Protein AF-R7SLE6-F1 (afdb_monomer)

Secondary structure (DSSP, 8-state):
-TTS-HHHHHHHHHHS-HHHHHHHTTT-HHHHHHHTSHHHHHHHHHHHTT--TT-SS-S-HHHHHHHHHHHHHHHHHH--

Foldseek 3Di:
DVPDPLVVVLVVLVPDDLVVLVVLCVVDPVSVVSCVPPVNVVCNVCVVVVHDPPPPDDPDPVVVVVVVVVVVVVVVVVVD

InterPro domains:
  IPR001810 F-box domain [PF12937] (2-39)
  IPR001810 F-box domain [PS50181] (1-45)
  IPR001810 F-box domain [SM00256] (4-43)
  IPR036047 F-box-like domain superfamily [SSF81383] (2-55)

Solvent-accessible surface area (backbone atoms only — not comparable to full-atom values): 4800 Å² total; per-residue (Å²): 114,90,86,52,59,67,72,58,47,50,52,52,52,69,71,45,55,74,66,60,45,57,52,40,50,75,72,42,74,67,45,34,55,53,50,69,32,68,72,45,39,51,50,51,52,31,52,76,70,76,43,67,84,81,45,100,67,63,69,56,73,66,52,48,53,51,52,50,49,56,53,52,54,56,56,54,63,72,75,105

Sequence (80 aa):
MLSLPIELQIRVLLNLDDNDTLACRQVCKDFLKMIEDASVQYKVELACAGMVDGGRYGPPPTDRSRLLKVYQDSESQQRC

Organism: Dichomitus squalens (strain LYAD-421) (NCBI:txid732165)

Structure (mmCIF, N/CA/C/O backbone):
data_AF-R7SLE6-F1
#
_entry.id   AF-R7SLE6-F1
#
loop_
_atom_site.group_PDB
_atom_site.id
_atom_site.type_symbol
_atom_site.label_atom_id
_atom_site.label_alt_id
_atom_site.label_comp_id
_atom_site.label_asym_id
_atom_site.label_entity_id
_atom_site.label_seq_id
_atom_site.pdbx_PDB_ins_code
_atom_site.Cartn_x
_atom_site.Cartn_y
_atom_site.Cartn_z
_atom_site.occupancy
_atom_site.B_iso_or_equiv
_atom_site.auth_seq_id
_atom_site.auth_comp_id
_atom_site.auth_asym_id
_atom_site.auth_atom_id
_atom_site.pdbx_PDB_model_num
ATOM 1 N N . MET A 1 1 ? -12.294 -9.817 7.914 1.00 68.31 1 MET A N 1
ATOM 2 C CA . MET A 1 1 ? -11.045 -9.167 7.456 1.00 68.31 1 MET A CA 1
ATOM 3 C C . MET A 1 1 ? -10.137 -8.794 8.623 1.00 68.31 1 MET A C 1
ATOM 5 O O . MET A 1 1 ? -8.992 -9.209 8.614 1.00 68.31 1 MET A O 1
ATOM 9 N N . LEU A 1 2 ? -10.650 -8.106 9.653 1.00 81.81 2 LEU A N 1
ATOM 10 C CA . LEU A 1 2 ? -9.860 -7.645 10.811 1.00 81.81 2 LEU A CA 1
ATOM 11 C C . LEU A 1 2 ? -9.273 -8.761 11.701 1.00 81.81 2 LEU A C 1
ATOM 13 O O . LEU A 1 2 ? -8.438 -8.492 12.551 1.00 81.81 2 LEU A O 1
ATOM 17 N N . SER A 1 3 ? -9.699 -10.012 11.513 1.00 90.88 3 SER A N 1
ATOM 18 C CA . SER A 1 3 ? -9.144 -11.188 12.196 1.00 90.88 3 SER A CA 1
ATOM 19 C C . SER A 1 3 ? -7.885 -11.756 11.528 1.00 90.88 3 SER A C 1
ATOM 21 O O . SER A 1 3 ? -7.317 -12.720 12.032 1.00 90.88 3 SER A O 1
ATOM 23 N N . LEU A 1 4 ? -7.484 -11.227 10.367 1.00 91.50 4 LEU A N 1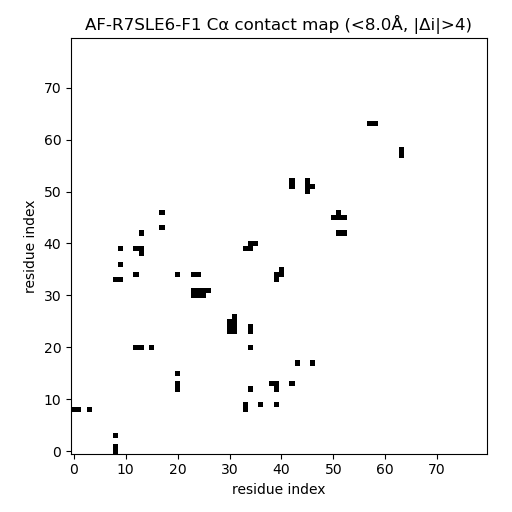
ATOM 24 C CA . LEU A 1 4 ? -6.265 -11.637 9.669 1.00 91.50 4 LEU A CA 1
ATOM 25 C C . LEU A 1 4 ? -5.042 -10.908 10.251 1.00 91.50 4 LEU A C 1
ATOM 27 O O . LEU A 1 4 ? -5.192 -9.807 10.773 1.00 91.50 4 LEU A O 1
ATOM 31 N N . PRO A 1 5 ? -3.823 -11.449 10.115 1.00 94.19 5 PRO A N 1
ATOM 32 C CA . PRO A 1 5 ? -2.598 -10.684 10.340 1.00 94.19 5 PRO A CA 1
ATOM 33 C C . PRO A 1 5 ? -2.566 -9.394 9.511 1.00 94.19 5 PRO A C 1
ATOM 35 O O . PRO A 1 5 ? -3.052 -9.373 8.374 1.00 94.19 5 PRO A O 1
ATOM 38 N N . ILE A 1 6 ? -1.996 -8.327 10.073 1.00 92.00 6 ILE A N 1
ATOM 39 C CA . ILE A 1 6 ? -1.986 -6.986 9.467 1.00 92.00 6 ILE A CA 1
ATOM 40 C C . ILE A 1 6 ? -1.325 -6.985 8.083 1.00 92.00 6 ILE A C 1
ATOM 42 O O . ILE A 1 6 ? -1.797 -6.317 7.168 1.00 92.00 6 ILE A O 1
ATOM 46 N N . GLU A 1 7 ? -0.314 -7.825 7.879 1.00 92.88 7 GLU A N 1
ATOM 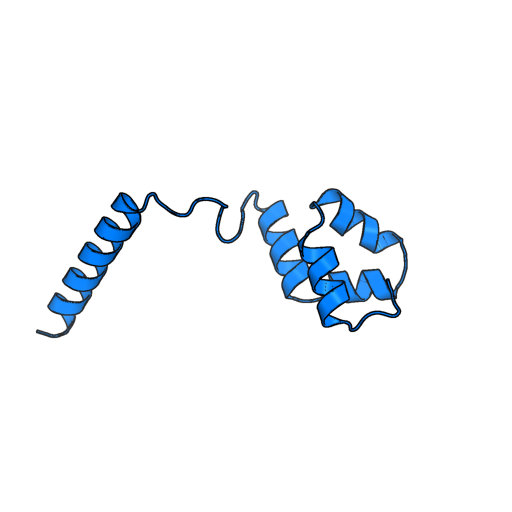47 C CA . GLU A 1 7 ? 0.397 -7.977 6.611 1.00 92.88 7 GLU A CA 1
ATOM 48 C C . GLU A 1 7 ? -0.527 -8.503 5.507 1.00 92.88 7 GLU A C 1
ATOM 50 O O . GLU A 1 7 ? -0.432 -8.094 4.349 1.00 92.88 7 GLU A O 1
ATOM 55 N N . LEU A 1 8 ? -1.449 -9.407 5.855 1.00 95.12 8 LEU A N 1
ATOM 56 C CA . LEU A 1 8 ? -2.436 -9.920 4.908 1.00 95.12 8 LEU A CA 1
ATOM 57 C C . LEU A 1 8 ? -3.525 -8.888 4.630 1.00 95.12 8 LEU A C 1
ATOM 59 O O . LEU A 1 8 ? -3.978 -8.780 3.494 1.00 95.12 8 LEU A O 1
ATOM 63 N N . GLN A 1 9 ? -3.919 -8.113 5.639 1.00 94.38 9 GLN A N 1
ATOM 64 C CA . GLN A 1 9 ? -4.884 -7.030 5.466 1.00 94.38 9 GLN A CA 1
ATOM 65 C C . GLN A 1 9 ? -4.348 -5.947 4.514 1.00 94.38 9 GLN A C 1
ATOM 67 O O . GLN A 1 9 ? -5.043 -5.563 3.572 1.00 94.38 9 GLN A O 1
ATOM 72 N N . ILE A 1 10 ? -3.087 -5.537 4.689 1.00 93.69 10 ILE A N 1
ATOM 73 C CA . ILE A 1 10 ? -2.398 -4.595 3.794 1.00 93.69 10 ILE A CA 1
ATOM 74 C C . ILE A 1 10 ? -2.299 -5.168 2.377 1.00 93.69 10 ILE A C 1
ATOM 76 O O . ILE A 1 10 ? -2.629 -4.483 1.413 1.00 93.69 10 ILE A O 1
ATOM 80 N N . ARG A 1 11 ? -1.929 -6.448 2.216 1.00 93.62 11 ARG A N 1
ATOM 81 C CA . ARG A 1 11 ? -1.904 -7.086 0.886 1.00 93.62 11 ARG A CA 1
ATOM 82 C C . ARG A 1 11 ? -3.265 -7.082 0.200 1.00 93.62 11 ARG A C 1
ATOM 84 O O . ARG A 1 11 ? -3.311 -6.911 -1.014 1.00 93.62 11 ARG A O 1
ATOM 91 N N . VAL A 1 12 ? -4.359 -7.271 0.937 1.00 94.06 12 VAL A N 1
ATOM 92 C CA . VAL A 1 12 ? -5.710 -7.165 0.367 1.00 94.06 12 VAL A CA 1
ATOM 93 C C . VAL A 1 12 ? -5.953 -5.746 -0.146 1.00 94.06 12 VAL A C 1
ATOM 95 O O . VAL A 1 12 ? -6.312 -5.595 -1.310 1.00 94.06 12 VAL A O 1
ATOM 98 N N . LEU A 1 13 ? -5.670 -4.719 0.663 1.00 92.75 13 LEU A N 1
ATOM 99 C CA . LEU A 1 13 ? -5.808 -3.30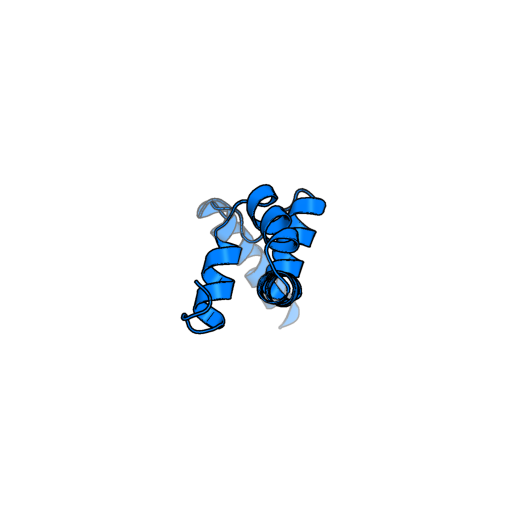6 0.273 1.00 92.75 13 LEU A CA 1
ATOM 100 C C . LEU A 1 13 ? -4.962 -2.950 -0.961 1.00 92.75 13 LEU A C 1
ATOM 102 O O . LEU A 1 13 ? -5.436 -2.281 -1.878 1.00 92.75 13 LEU A O 1
ATOM 106 N N . LEU A 1 14 ? -3.735 -3.463 -1.050 1.00 92.25 14 LEU A N 1
ATOM 107 C CA . LEU A 1 14 ? -2.862 -3.245 -2.206 1.00 92.25 14 LEU A CA 1
ATOM 108 C C . LEU A 1 14 ? -3.385 -3.881 -3.504 1.00 92.25 14 LEU A C 1
ATOM 110 O O . LEU A 1 14 ? -2.997 -3.429 -4.579 1.00 92.25 14 LEU A O 1
ATOM 114 N N . ASN A 1 15 ? -4.289 -4.861 -3.441 1.00 92.31 15 ASN A N 1
ATOM 115 C CA . ASN A 1 15 ? -4.889 -5.492 -4.624 1.00 92.31 15 ASN A CA 1
ATOM 116 C C . ASN A 1 15 ? -6.246 -4.898 -5.041 1.00 92.31 15 ASN A C 1
ATOM 118 O O . ASN A 1 15 ? -6.740 -5.249 -6.111 1.00 92.31 15 ASN A O 1
ATOM 122 N N . LEU A 1 16 ? -6.845 -4.023 -4.228 1.00 91.69 16 LEU A N 1
ATOM 123 C CA . LEU A 1 16 ? -8.061 -3.294 -4.602 1.00 91.69 16 LEU A CA 1
ATOM 124 C C . LEU A 1 16 ? -7.777 -2.286 -5.720 1.00 91.69 16 LEU A C 1
ATOM 126 O O . LEU A 1 16 ? -6.623 -1.927 -5.949 1.00 91.69 16 LEU A O 1
ATOM 130 N N . ASP A 1 17 ? -8.802 -1.801 -6.412 1.00 88.88 17 ASP A N 1
ATOM 131 C CA . ASP A 1 17 ? -8.619 -0.611 -7.243 1.00 88.88 17 ASP A CA 1
ATOM 132 C C . ASP A 1 17 ? -8.538 0.659 -6.373 1.00 88.88 17 ASP A C 1
ATOM 134 O O . ASP A 1 17 ? -8.700 0.623 -5.145 1.00 88.88 17 ASP A O 1
ATOM 138 N N . ASP A 1 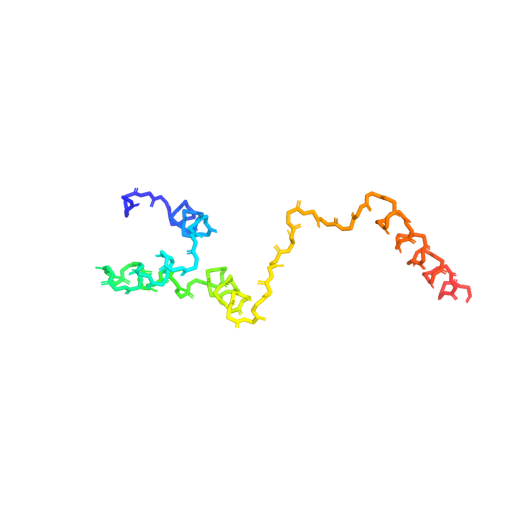18 ? -8.213 1.790 -6.993 1.00 87.38 18 ASP A N 1
ATOM 139 C CA . ASP A 1 18 ? -7.983 3.038 -6.261 1.00 87.38 18 ASP A CA 1
ATOM 140 C C . ASP A 1 18 ? -9.270 3.563 -5.603 1.00 87.38 18 ASP A C 1
ATOM 142 O O . ASP A 1 18 ? -9.229 4.098 -4.491 1.00 87.38 18 ASP A O 1
ATOM 146 N N . ASN A 1 19 ? -10.426 3.347 -6.238 1.00 88.94 19 ASN A N 1
ATOM 147 C CA . ASN A 1 19 ? -11.722 3.775 -5.711 1.00 88.94 19 ASN A CA 1
ATOM 148 C C . ASN A 1 19 ? -12.115 2.951 -4.480 1.00 88.94 19 ASN A C 1
ATOM 150 O O . ASN A 1 19 ? -12.512 3.514 -3.458 1.00 88.94 19 ASN A O 1
ATOM 154 N N . ASP A 1 20 ? -11.946 1.634 -4.548 1.00 92.56 20 ASP A N 1
ATOM 155 C CA . ASP A 1 20 ? -12.214 0.703 -3.456 1.00 92.56 20 ASP A CA 1
ATOM 156 C C . ASP A 1 20 ? -11.261 0.936 -2.275 1.00 92.56 20 ASP A C 1
ATOM 158 O O . ASP A 1 20 ? -11.670 0.893 -1.107 1.00 92.56 20 ASP A O 1
ATOM 162 N N . THR A 1 21 ? -9.996 1.256 -2.565 1.00 90.94 21 THR A N 1
ATOM 163 C CA . THR A 1 21 ? -9.003 1.621 -1.543 1.00 90.94 21 THR A CA 1
ATOM 164 C C . THR A 1 21 ? -9.431 2.893 -0.804 1.00 90.94 21 THR A C 1
ATOM 166 O O . THR A 1 21 ? -9.410 2.935 0.428 1.00 90.94 21 THR A O 1
ATOM 169 N N . LEU A 1 22 ? -9.891 3.920 -1.525 1.00 88.75 22 LEU A N 1
ATOM 170 C CA . LEU A 1 22 ? -10.393 5.160 -0.923 1.00 88.75 22 LEU A CA 1
ATOM 171 C C . LEU A 1 22 ? -11.710 4.959 -0.164 1.00 88.75 22 LEU A C 1
ATOM 173 O O . LEU A 1 22 ? -11.910 5.569 0.891 1.00 88.75 22 LEU A O 1
ATOM 177 N N . ALA A 1 23 ? -12.596 4.090 -0.652 1.00 93.06 23 ALA A N 1
ATOM 178 C CA . ALA A 1 23 ? -13.844 3.757 0.029 1.00 93.06 23 ALA A CA 1
ATOM 179 C C . ALA A 1 23 ? -13.584 3.107 1.397 1.00 93.06 23 ALA A C 1
ATOM 181 O O . ALA A 1 23 ? -14.258 3.443 2.377 1.00 93.06 23 ALA A O 1
ATOM 182 N N . CYS A 1 24 ? -12.549 2.264 1.506 1.00 92.44 24 CYS A N 1
ATOM 183 C CA . CYS A 1 24 ? -12.144 1.637 2.768 1.00 92.44 24 CYS A CA 1
ATOM 184 C C . CYS A 1 24 ? -11.855 2.662 3.881 1.00 92.44 24 CYS A C 1
ATOM 186 O O . CYS A 1 24 ? -12.114 2.382 5.053 1.00 92.44 24 CYS A O 1
ATOM 188 N N . ARG A 1 25 ? -11.433 3.888 3.537 1.00 90.31 25 ARG A N 1
ATOM 189 C CA . ARG A 1 25 ? -11.176 4.979 4.498 1.00 90.31 25 ARG A CA 1
ATOM 190 C C . ARG A 1 25 ? -12.395 5.335 5.341 1.00 90.31 25 ARG A C 1
ATOM 192 O O . ARG A 1 25 ? -12.253 5.790 6.473 1.00 90.31 25 ARG A O 1
ATOM 199 N N . GLN A 1 26 ? -13.585 5.147 4.781 1.00 92.75 26 GLN A N 1
ATOM 200 C CA . GLN A 1 26 ? -14.852 5.532 5.397 1.00 92.75 26 GLN A CA 1
ATOM 201 C C . GLN A 1 26 ? -15.530 4.366 6.135 1.00 92.75 26 GLN A C 1
ATOM 203 O O . GLN A 1 26 ? -16.544 4.578 6.793 1.00 92.75 26 GLN A O 1
ATOM 208 N N . VAL A 1 27 ? -14.977 3.148 6.065 1.00 94.06 27 VAL A N 1
ATOM 209 C CA . VAL A 1 27 ? -15.591 1.945 6.651 1.00 94.06 27 VAL A CA 1
ATOM 210 C C . VAL A 1 27 ? -15.407 1.900 8.167 1.00 94.06 27 VAL A C 1
ATOM 212 O O . VAL A 1 27 ? -16.381 1.776 8.908 1.00 94.06 27 VAL A O 1
ATOM 215 N N . CYS A 1 28 ? -14.163 1.977 8.653 1.00 94.12 28 CYS A N 1
ATOM 216 C CA . CYS A 1 28 ? -13.875 2.042 10.087 1.00 94.12 28 CYS A CA 1
ATOM 217 C C . CYS A 1 28 ? -12.481 2.621 10.381 1.00 94.12 28 CYS A C 1
ATOM 219 O O . CYS A 1 28 ? -11.652 2.795 9.488 1.00 94.12 28 CYS A O 1
ATOM 221 N N . LYS A 1 29 ? -12.204 2.880 11.668 1.00 93.94 29 LYS A N 1
ATOM 222 C CA . LYS A 1 29 ? -10.919 3.434 12.132 1.00 93.94 29 LYS A CA 1
ATOM 223 C C . LYS A 1 29 ? -9.722 2.523 11.849 1.00 93.94 29 LYS A C 1
ATOM 225 O O . LYS A 1 29 ? -8.625 3.032 11.661 1.00 93.94 29 LYS A O 1
ATOM 230 N N . ASP A 1 30 ? -9.916 1.207 11.821 1.00 92.19 30 ASP A N 1
ATOM 231 C CA . ASP A 1 30 ? -8.823 0.272 11.537 1.00 92.19 30 ASP A CA 1
ATOM 232 C C . ASP A 1 30 ? -8.457 0.290 10.052 1.00 92.19 30 ASP A C 1
ATOM 234 O O . ASP A 1 30 ? -7.278 0.331 9.717 1.00 92.19 30 ASP A O 1
ATOM 238 N N . PHE A 1 31 ? -9.447 0.371 9.155 1.00 91.75 31 PHE A N 1
ATOM 239 C CA . PHE A 1 31 ? -9.184 0.598 7.732 1.00 91.75 31 PHE A CA 1
ATOM 240 C C . PHE A 1 31 ? -8.518 1.945 7.472 1.00 91.75 31 PHE A C 1
ATOM 242 O O . PHE A 1 31 ? -7.585 2.008 6.679 1.00 91.75 31 PHE A O 1
ATOM 249 N N . LEU A 1 32 ? -8.942 3.001 8.172 1.00 93.19 32 LEU A N 1
ATOM 250 C CA . LEU A 1 32 ? -8.277 4.300 8.093 1.00 93.19 32 LEU A CA 1
ATOM 251 C C . LEU A 1 32 ? -6.787 4.187 8.455 1.00 93.19 32 LEU A C 1
ATOM 253 O O . LEU A 1 32 ? -5.952 4.642 7.683 1.00 93.19 32 LEU A O 1
ATOM 257 N N . LYS A 1 33 ? -6.453 3.511 9.562 1.00 92.94 33 LYS A N 1
ATOM 258 C CA . LYS A 1 33 ? -5.054 3.267 9.956 1.00 92.94 33 LYS A CA 1
ATOM 259 C C . LYS A 1 33 ? -4.280 2.443 8.928 1.00 92.94 33 LYS A C 1
ATOM 261 O O . LYS A 1 33 ? -3.105 2.695 8.713 1.00 92.94 33 LYS A O 1
ATOM 266 N N . MET A 1 34 ? -4.915 1.456 8.298 1.00 93.06 34 MET A N 1
ATOM 267 C CA . MET A 1 34 ? -4.259 0.661 7.255 1.00 93.06 34 MET A CA 1
ATOM 268 C C . MET A 1 34 ? -4.006 1.458 5.976 1.00 93.06 34 MET A C 1
ATOM 270 O O . MET A 1 34 ? -3.030 1.198 5.287 1.00 93.06 34 MET A O 1
ATOM 274 N N . ILE A 1 35 ? -4.857 2.431 5.654 1.00 92.12 35 ILE A N 1
ATOM 275 C CA . ILE A 1 35 ? -4.630 3.345 4.526 1.00 92.12 35 ILE A CA 1
ATOM 276 C C . ILE A 1 35 ? -3.487 4.317 4.816 1.00 92.12 35 ILE A C 1
ATOM 278 O O . ILE A 1 35 ? -2.841 4.788 3.888 1.00 92.12 35 ILE A O 1
ATOM 282 N N . GLU A 1 36 ? -3.215 4.598 6.090 1.00 92.12 36 GLU A N 1
ATOM 283 C CA . GLU A 1 36 ? -2.049 5.369 6.522 1.00 92.12 36 GLU A CA 1
ATOM 284 C C . GLU A 1 36 ? -0.738 4.564 6.476 1.00 92.12 36 GLU A C 1
ATOM 286 O O . GLU A 1 36 ? 0.330 5.138 6.674 1.00 92.12 36 GLU A O 1
ATOM 291 N N . ASP A 1 37 ? -0.788 3.258 6.182 1.00 94.81 37 ASP A N 1
ATOM 292 C CA . ASP A 1 37 ? 0.417 2.470 5.931 1.00 94.81 37 ASP A CA 1
ATOM 293 C C . ASP A 1 37 ? 1.167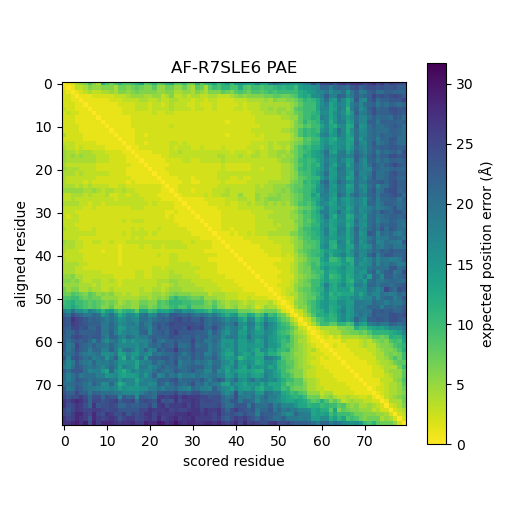 2.998 4.701 1.00 94.81 37 ASP A C 1
ATOM 295 O O . ASP A 1 37 ? 0.571 3.254 3.652 1.00 94.81 37 ASP A O 1
ATOM 299 N N . ALA A 1 38 ? 2.492 3.107 4.812 1.00 92.62 38 ALA A N 1
ATOM 300 C CA . ALA A 1 38 ? 3.337 3.699 3.779 1.00 92.62 38 ALA A CA 1
ATOM 301 C C . ALA A 1 38 ? 3.179 3.019 2.409 1.00 92.62 38 ALA A C 1
ATOM 303 O O . ALA A 1 38 ? 3.231 3.693 1.381 1.00 92.62 38 ALA A O 1
ATOM 304 N N . SER A 1 39 ? 2.955 1.701 2.370 1.00 91.88 39 SER A N 1
ATOM 305 C CA . SER A 1 39 ? 2.775 0.981 1.104 1.00 91.88 39 SER A CA 1
ATOM 306 C C . SER A 1 39 ? 1.445 1.321 0.426 1.00 91.88 39 SER A C 1
ATOM 308 O O . SER A 1 39 ? 1.387 1.458 -0.798 1.00 91.88 39 SER A O 1
ATOM 310 N N . VAL A 1 40 ? 0.383 1.505 1.214 1.00 92.38 40 VAL A N 1
ATOM 311 C CA . VAL A 1 40 ? -0.945 1.875 0.712 1.00 92.38 40 VAL A CA 1
ATOM 312 C C . VAL A 1 40 ? -0.964 3.346 0.303 1.00 92.38 40 VAL A C 1
ATOM 314 O O . VAL A 1 40 ? -1.469 3.662 -0.774 1.00 92.38 40 VAL A O 1
ATOM 317 N N . GLN A 1 41 ? -0.348 4.231 1.094 1.00 92.81 41 GLN A N 1
ATOM 318 C CA . GLN A 1 41 ? -0.180 5.644 0.739 1.00 92.81 41 GLN A CA 1
ATOM 319 C C . GLN A 1 41 ? 0.598 5.806 -0.564 1.00 92.81 41 GLN A C 1
ATOM 321 O O . GLN A 1 41 ? 0.128 6.498 -1.461 1.00 92.81 41 GLN A O 1
ATOM 326 N N . TYR A 1 42 ? 1.724 5.105 -0.713 1.00 91.62 42 TYR A N 1
ATOM 327 C CA . TYR A 1 42 ? 2.527 5.153 -1.933 1.00 91.62 42 TYR A CA 1
ATOM 328 C C . TYR A 1 42 ? 1.720 4.760 -3.176 1.00 91.62 42 TYR A C 1
ATOM 330 O O . TYR A 1 42 ? 1.761 5.446 -4.198 1.00 91.62 42 TYR A O 1
ATOM 338 N N . LYS A 1 43 ? 0.920 3.691 -3.084 1.00 89.12 43 LYS A N 1
ATOM 339 C CA . LYS A 1 43 ? 0.016 3.290 -4.167 1.00 89.12 43 LYS A CA 1
ATOM 340 C C . LYS A 1 43 ? -1.002 4.390 -4.504 1.00 89.12 43 LYS A C 1
ATOM 342 O O . LYS A 1 43 ? -1.208 4.682 -5.680 1.00 89.12 43 LYS A O 1
ATOM 347 N N . VAL A 1 44 ? -1.625 5.000 -3.494 1.00 88.75 44 VAL A N 1
ATOM 348 C CA . VAL A 1 44 ? -2.602 6.088 -3.684 1.00 88.75 44 VAL A CA 1
ATOM 349 C C . VAL A 1 44 ? -1.951 7.322 -4.315 1.00 88.75 44 VAL A C 1
ATOM 351 O O . VAL A 1 44 ? -2.536 7.935 -5.206 1.00 88.75 44 VAL A O 1
ATOM 354 N N . GLU A 1 45 ? -0.743 7.682 -3.889 1.00 90.38 45 GLU A N 1
ATOM 355 C CA . GLU A 1 45 ? 0.021 8.799 -4.451 1.00 90.38 45 GLU A CA 1
ATOM 356 C C . GLU A 1 45 ? 0.368 8.565 -5.923 1.00 90.38 45 GLU A C 1
ATOM 358 O O . GLU A 1 45 ? 0.181 9.461 -6.750 1.00 90.38 45 GLU A O 1
ATOM 363 N N . LEU A 1 46 ? 0.798 7.351 -6.273 1.00 88.75 46 LEU A N 1
ATOM 364 C CA . LEU A 1 46 ? 1.040 6.967 -7.662 1.00 88.75 46 LEU A CA 1
ATOM 365 C C . LEU A 1 46 ? -0.225 7.080 -8.508 1.00 88.75 46 LEU A C 1
ATOM 367 O O . LEU A 1 46 ? -0.188 7.708 -9.565 1.00 88.75 46 LEU A O 1
ATOM 371 N N . ALA A 1 47 ? -1.346 6.550 -8.018 1.00 86.62 47 ALA A N 1
ATOM 372 C CA . ALA A 1 47 ? -2.630 6.658 -8.699 1.00 86.62 47 ALA A CA 1
ATOM 373 C C . ALA A 1 47 ? -3.037 8.126 -8.921 1.00 86.62 47 ALA A C 1
ATOM 375 O O . ALA A 1 47 ? -3.434 8.500 -10.026 1.00 86.62 47 ALA A O 1
ATOM 376 N N . CYS A 1 48 ? -2.861 8.987 -7.911 1.00 86.62 48 CYS A N 1
ATOM 377 C CA . CYS A 1 48 ? -3.130 10.425 -8.023 1.00 86.62 48 CYS A CA 1
ATOM 378 C C 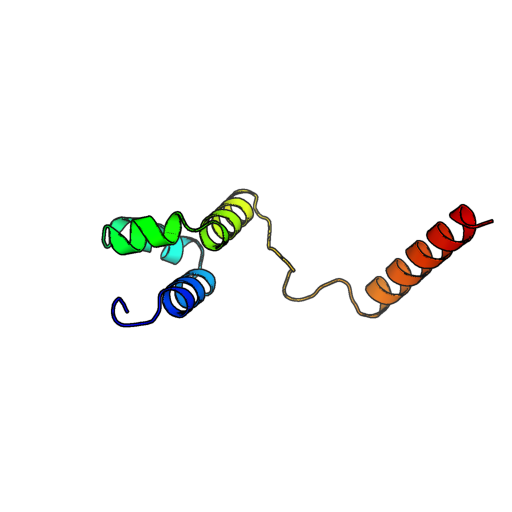. CYS A 1 48 ? -2.225 11.115 -9.056 1.00 86.62 48 CYS A C 1
ATOM 380 O O . CYS A 1 48 ? -2.664 12.042 -9.736 1.00 86.62 48 CYS A O 1
ATOM 382 N N . ALA A 1 49 ? -0.979 10.661 -9.199 1.00 89.06 49 ALA A N 1
ATOM 383 C CA . ALA A 1 49 ? -0.040 11.142 -10.209 1.00 89.06 49 ALA A CA 1
ATOM 384 C C . ALA A 1 49 ? -0.286 10.545 -11.612 1.00 89.06 49 ALA A C 1
ATOM 386 O O . ALA A 1 49 ? 0.436 10.881 -12.552 1.00 89.06 49 ALA A O 1
ATOM 387 N N . GLY A 1 50 ? -1.272 9.652 -11.774 1.00 85.75 50 GLY A N 1
ATOM 388 C CA . GLY A 1 50 ? -1.488 8.903 -13.016 1.00 85.75 50 GLY A CA 1
ATOM 389 C C . GLY A 1 50 ? -0.346 7.931 -13.335 1.00 85.75 50 GLY A C 1
ATOM 390 O O . GLY A 1 50 ? -0.133 7.579 -14.495 1.00 85.75 50 GLY A O 1
ATOM 391 N N . MET A 1 51 ? 0.415 7.530 -12.317 1.00 82.12 51 MET A N 1
ATOM 392 C CA . MET A 1 51 ? 1.561 6.633 -12.404 1.00 82.12 51 MET A CA 1
ATOM 393 C C . MET A 1 51 ? 1.195 5.246 -11.870 1.00 82.12 51 MET A C 1
ATOM 395 O O . MET A 1 51 ? 0.311 5.085 -11.035 1.00 82.12 51 MET A O 1
ATOM 399 N N . VAL A 1 52 ? 1.901 4.222 -12.345 1.00 77.69 52 VAL A N 1
ATOM 400 C CA . VAL A 1 52 ? 1.748 2.843 -11.872 1.00 77.69 52 VAL A CA 1
ATOM 401 C C . VAL A 1 52 ? 3.131 2.317 -11.528 1.00 77.69 52 VAL A C 1
ATOM 403 O O . VAL A 1 52 ? 4.018 2.337 -12.385 1.00 77.69 52 VAL A O 1
ATOM 406 N N . ASP A 1 53 ? 3.312 1.849 -10.293 1.00 75.00 53 ASP A N 1
ATOM 407 C CA . ASP A 1 53 ? 4.557 1.187 -9.907 1.00 75.00 53 ASP A CA 1
ATOM 408 C C . ASP A 1 53 ? 4.708 -0.116 -10.689 1.00 75.00 53 ASP A C 1
ATOM 410 O O . ASP A 1 53 ? 3.785 -0.932 -10.730 1.00 75.00 53 ASP A O 1
ATOM 414 N N . GLY A 1 54 ? 5.863 -0.288 -11.332 1.00 69.81 54 GLY A N 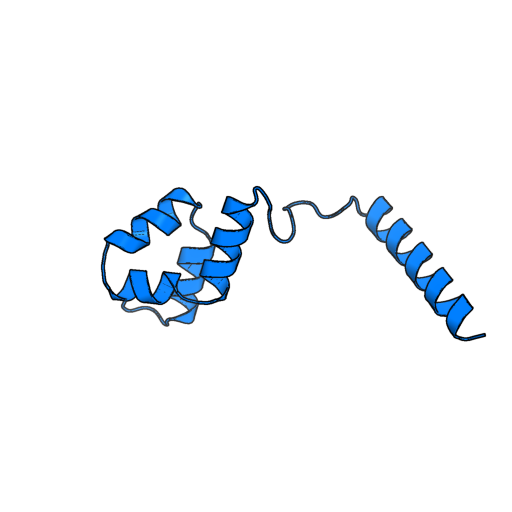1
ATOM 415 C CA . GLY A 1 54 ? 6.206 -1.504 -12.063 1.00 69.81 54 GLY A CA 1
ATOM 416 C C . GLY A 1 54 ? 5.093 -1.995 -12.990 1.00 69.81 54 GLY A C 1
ATOM 417 O O . GLY A 1 54 ? 4.616 -3.117 -12.815 1.00 69.81 54 GLY A O 1
ATOM 418 N N . GLY A 1 55 ? 4.669 -1.163 -13.954 1.00 63.03 55 GLY A N 1
ATOM 419 C CA . GLY A 1 55 ? 3.630 -1.508 -14.933 1.00 63.03 55 GLY A CA 1
ATOM 420 C C . GLY A 1 55 ? 3.721 -2.968 -15.400 1.00 63.03 55 GLY A C 1
ATOM 421 O O . GLY A 1 55 ? 4.817 -3.483 -15.618 1.00 63.03 55 GLY A O 1
ATOM 422 N N . ARG A 1 56 ? 2.562 -3.637 -15.546 1.00 59.06 56 ARG A N 1
ATOM 423 C CA . ARG A 1 56 ? 2.417 -5.099 -15.788 1.00 59.06 56 ARG A CA 1
ATOM 424 C C . ARG A 1 56 ? 3.342 -5.675 -16.863 1.00 59.06 56 ARG A C 1
ATOM 426 O O . ARG A 1 56 ? 3.628 -6.869 -16.867 1.00 59.06 56 ARG A O 1
ATOM 433 N N . TYR A 1 57 ? 3.807 -4.818 -17.757 1.00 59.19 57 TYR A N 1
ATOM 434 C CA . TYR A 1 57 ? 4.864 -5.096 -18.696 1.00 59.19 57 TYR A CA 1
ATOM 435 C C . TYR A 1 57 ? 5.927 -4.025 -18.471 1.00 59.19 57 TYR A C 1
ATOM 437 O O . TYR A 1 57 ? 5.772 -2.883 -18.903 1.00 59.19 57 TYR A O 1
ATOM 445 N N . GLY A 1 58 ? 7.021 -4.389 -17.795 1.00 63.47 58 GLY A N 1
ATOM 446 C CA . GLY A 1 58 ? 8.264 -3.638 -17.944 1.00 63.47 58 GLY A CA 1
ATOM 447 C C . GLY A 1 58 ? 8.643 -3.548 -19.431 1.00 63.47 58 GLY A C 1
ATOM 448 O O . GLY A 1 58 ? 7.983 -4.168 -20.276 1.00 63.47 58 GLY A O 1
ATOM 449 N N . PRO A 1 59 ? 9.720 -2.830 -19.787 1.00 65.94 59 PRO A N 1
ATOM 450 C CA . PRO A 1 59 ? 10.139 -2.764 -21.176 1.00 65.94 59 PRO A CA 1
ATOM 451 C C . PRO A 1 59 ? 10.229 -4.189 -21.757 1.00 65.94 59 PRO A C 1
ATOM 453 O O . PRO A 1 59 ? 10.610 -5.126 -21.028 1.00 65.94 59 PRO A O 1
ATOM 456 N N . PRO A 1 60 ? 9.868 -4.389 -23.036 1.00 75.00 60 PRO A N 1
ATOM 457 C CA . PRO A 1 60 ? 10.078 -5.649 -23.731 1.00 75.00 60 PRO A CA 1
ATOM 458 C C . PRO A 1 60 ? 11.443 -6.254 -23.367 1.00 75.00 60 PRO A C 1
ATOM 460 O O . PRO A 1 60 ? 12.398 -5.509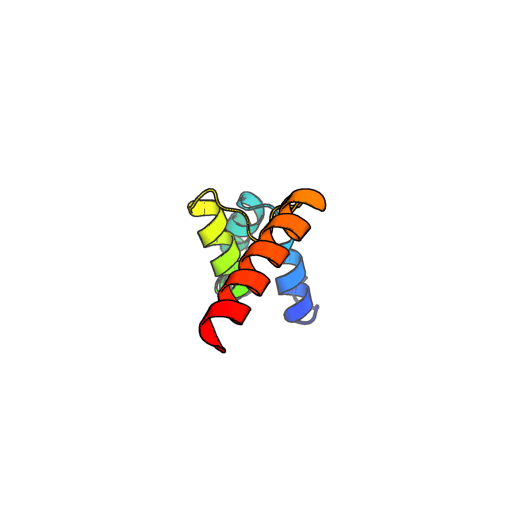 -23.130 1.00 75.00 60 PRO A O 1
ATOM 463 N N . PRO A 1 61 ? 11.589 -7.589 -23.292 1.00 76.94 61 PRO A N 1
ATOM 464 C CA . PRO A 1 61 ? 12.878 -8.212 -22.979 1.00 76.94 61 PRO A CA 1
ATOM 465 C C . PRO A 1 61 ? 14.054 -7.637 -23.794 1.00 76.94 61 PRO A C 1
ATOM 467 O O . PRO A 1 61 ? 15.159 -7.498 -23.273 1.00 76.94 61 PRO A O 1
ATOM 470 N N . THR A 1 62 ? 13.794 -7.236 -25.042 1.00 80.69 62 THR A N 1
ATOM 471 C CA . THR A 1 62 ? 14.739 -6.548 -25.930 1.00 80.69 62 THR A CA 1
ATOM 472 C C . THR A 1 62 ? 15.188 -5.192 -25.393 1.00 80.69 62 THR A C 1
ATOM 474 O O . THR A 1 62 ? 16.383 -4.907 -25.366 1.00 80.69 62 THR A O 1
ATOM 477 N N . ASP A 1 63 ? 14.254 -4.382 -24.905 1.00 81.56 63 ASP A N 1
ATOM 478 C CA . ASP A 1 63 ? 14.526 -3.050 -24.370 1.00 81.56 63 ASP A CA 1
ATOM 479 C C . ASP A 1 63 ? 15.243 -3.147 -23.025 1.00 81.56 63 ASP A C 1
ATOM 481 O O . ASP A 1 63 ? 16.207 -2.422 -22.787 1.00 81.56 63 ASP A O 1
ATOM 485 N N . ARG A 1 64 ? 14.871 -4.126 -22.190 1.00 82.94 64 ARG A N 1
ATOM 486 C CA . ARG A 1 64 ? 15.607 -4.447 -20.956 1.00 82.94 64 ARG A CA 1
ATOM 487 C C . ARG A 1 64 ? 17.049 -4.865 -21.245 1.00 82.94 64 ARG A C 1
ATOM 489 O O . ARG A 1 64 ? 17.962 -4.386 -20.581 1.00 82.94 64 ARG A O 1
ATOM 496 N N . SER A 1 65 ? 17.269 -5.717 -22.250 1.00 82.56 65 SER A N 1
ATOM 497 C CA . SER A 1 65 ? 18.616 -6.145 -22.649 1.00 82.56 65 SER A CA 1
ATOM 498 C C . SER A 1 65 ? 19.450 -4.987 -23.205 1.00 82.56 65 SER A C 1
ATOM 500 O O . SER A 1 65 ? 20.628 -4.862 -22.871 1.00 82.56 65 SER A O 1
ATOM 502 N N . ARG A 1 66 ? 18.843 -4.106 -24.009 1.00 88.56 66 ARG A N 1
ATOM 503 C CA . ARG A 1 66 ? 19.505 -2.903 -24.530 1.00 88.56 66 ARG A CA 1
ATOM 504 C C . ARG A 1 66 ? 19.904 -1.950 -23.404 1.00 88.56 66 ARG A C 1
ATOM 506 O O . ARG A 1 66 ? 21.050 -1.514 -23.376 1.00 88.56 66 ARG A O 1
ATOM 513 N N . LEU A 1 67 ? 18.987 -1.657 -22.481 1.00 86.62 67 LEU A N 1
ATOM 514 C CA . LEU A 1 67 ? 19.247 -0.795 -21.324 1.00 86.62 67 LEU A CA 1
ATOM 515 C C . LEU A 1 67 ? 20.361 -1.363 -20.435 1.00 86.62 67 LEU A C 1
ATOM 517 O O . LEU A 1 67 ? 21.231 -0.613 -20.002 1.00 86.62 67 LEU A O 1
ATOM 521 N N . LEU A 1 68 ? 20.386 -2.684 -20.227 1.00 87.38 68 LEU A N 1
ATOM 522 C CA . LEU A 1 68 ? 21.433 -3.344 -19.447 1.00 87.38 68 LEU A CA 1
ATOM 523 C C . LEU A 1 68 ? 22.825 -3.175 -20.073 1.00 87.38 68 LEU A C 1
ATOM 525 O O . LEU A 1 68 ? 23.774 -2.890 -19.350 1.00 87.38 68 LEU A O 1
ATOM 529 N N . LYS A 1 69 ? 22.947 -3.308 -21.401 1.00 91.94 69 LYS A N 1
ATOM 530 C CA . LYS A 1 69 ? 24.227 -3.097 -22.101 1.00 91.94 69 LYS A CA 1
ATOM 531 C C . LYS A 1 69 ? 24.725 -1.663 -21.957 1.00 91.94 69 LYS A C 1
ATOM 533 O O . LYS A 1 69 ? 25.872 -1.465 -21.589 1.00 91.94 69 LYS A O 1
ATOM 538 N N . VAL A 1 70 ? 23.841 -0.682 -22.155 1.00 91.38 70 VAL A N 1
ATOM 539 C CA . VAL A 1 70 ? 24.186 0.740 -21.984 1.00 91.38 70 VAL A CA 1
ATOM 540 C C . VAL A 1 70 ? 24.729 1.008 -20.578 1.00 91.38 70 VAL A C 1
ATOM 542 O O . VAL A 1 70 ? 25.732 1.698 -20.435 1.00 91.38 70 VAL A O 1
ATOM 545 N N . TYR A 1 71 ? 24.102 0.427 -19.553 1.00 87.06 71 TYR A N 1
ATOM 546 C CA . TYR A 1 71 ? 24.531 0.592 -18.163 1.00 87.06 71 TYR A CA 1
ATOM 547 C C . TYR A 1 71 ? 25.895 -0.062 -17.881 1.00 87.06 71 TYR A C 1
ATOM 549 O O . TYR A 1 71 ? 26.737 0.495 -17.180 1.00 87.06 71 TYR A O 1
ATOM 557 N N . GLN A 1 72 ? 26.134 -1.252 -18.438 1.00 90.50 72 GLN A N 1
ATOM 558 C CA . GLN A 1 72 ? 27.411 -1.961 -18.310 1.00 90.50 72 GLN A CA 1
ATOM 559 C C . GLN A 1 72 ? 28.552 -1.228 -19.023 1.00 90.50 72 GLN A C 1
ATOM 561 O O . GLN A 1 72 ? 29.662 -1.165 -18.493 1.00 90.50 72 GLN A O 1
ATOM 566 N N . ASP A 1 73 ? 28.273 -0.641 -20.186 1.00 87.81 73 ASP A N 1
ATOM 567 C CA . ASP A 1 73 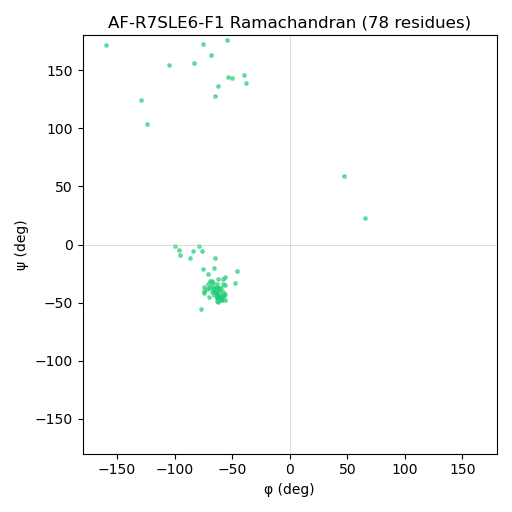? 29.241 0.156 -20.939 1.00 87.81 73 ASP A CA 1
ATOM 568 C C . ASP A 1 73 ? 29.611 1.436 -20.167 1.00 87.81 73 ASP A C 1
ATOM 570 O O . ASP A 1 73 ? 30.798 1.743 -20.027 1.00 87.81 73 ASP A O 1
ATOM 574 N N . SER A 1 74 ? 28.627 2.128 -19.571 1.00 84.19 74 SER A N 1
ATOM 575 C CA . SER A 1 74 ? 28.890 3.314 -18.740 1.00 84.19 74 SER A CA 1
ATOM 576 C C . SER A 1 74 ? 29.695 2.994 -17.477 1.00 84.19 74 SER A C 1
ATOM 578 O O . SER A 1 74 ? 30.630 3.721 -17.145 1.00 84.19 74 SER A O 1
ATOM 580 N N . GLU A 1 75 ? 29.399 1.875 -16.810 1.00 77.62 75 GLU A N 1
ATOM 581 C CA . GLU A 1 75 ? 30.145 1.418 -15.626 1.00 77.62 75 GLU A CA 1
ATOM 582 C C . GLU A 1 75 ? 31.583 0.999 -15.969 1.00 77.62 75 GLU A C 1
ATOM 584 O O . GLU A 1 75 ? 32.496 1.161 -15.157 1.00 77.62 75 GLU A O 1
ATOM 589 N N . SER A 1 76 ? 31.807 0.476 -17.177 1.00 72.06 76 SER A N 1
ATOM 590 C CA . SER A 1 76 ? 33.137 0.077 -17.649 1.00 72.06 76 SER A CA 1
ATOM 591 C C . SER A 1 76 ? 34.029 1.288 -17.934 1.00 72.06 76 SER A C 1
ATOM 593 O O . SER A 1 76 ? 35.225 1.241 -17.663 1.00 72.06 76 SER A O 1
ATOM 595 N N . GLN A 1 77 ? 33.459 2.397 -18.415 1.00 60.78 77 GLN A N 1
ATOM 596 C CA . GLN A 1 77 ? 34.194 3.643 -18.671 1.00 60.78 77 GLN A CA 1
ATOM 597 C C . GLN A 1 77 ? 34.546 4.432 -17.406 1.00 60.78 77 GLN A C 1
ATOM 599 O O . GLN A 1 77 ? 35.481 5.224 -17.438 1.00 60.78 77 GLN A O 1
ATOM 604 N N . GLN A 1 78 ? 33.846 4.209 -16.292 1.00 60.38 78 GLN A N 1
ATOM 605 C CA . GLN A 1 78 ? 34.168 4.829 -14.999 1.00 60.38 78 GLN A CA 1
ATOM 606 C C . GLN A 1 78 ? 35.197 4.049 -14.169 1.00 60.38 78 GLN A C 1
ATOM 608 O O . GLN A 1 78 ? 35.698 4.579 -13.179 1.00 60.38 78 GLN A O 1
ATOM 613 N N . ARG A 1 79 ? 35.519 2.805 -14.549 1.00 59.41 79 ARG A N 1
ATOM 614 C CA . ARG A 1 79 ? 36.532 1.968 -13.874 1.00 59.41 79 ARG A CA 1
ATOM 615 C C . ARG A 1 79 ? 37.895 1.938 -14.578 1.00 59.41 79 ARG A C 1
ATOM 617 O O . ARG A 1 79 ? 38.789 1.258 -14.075 1.00 59.41 79 ARG A O 1
ATOM 624 N N . CYS A 1 80 ? 38.044 2.628 -15.709 1.00 53.03 80 CYS A N 1
ATOM 625 C CA . CYS A 1 80 ? 39.312 2.795 -16.424 1.00 53.03 80 CYS A CA 1
ATOM 626 C C . CYS A 1 80 ? 39.987 4.125 -16.088 1.00 53.03 80 CYS A C 1
ATOM 628 O O . CYS A 1 80 ? 39.268 5.141 -15.973 1.00 53.03 80 CYS A O 1
#

Radius of gyration: 18.95 Å; Cα contacts (8 Å, |Δi|>4): 39; chains: 1; bounding box: 55×23×38 Å

Nearest PDB structures (foldseek):
  6o60-assembly1_C  TM=8.985E-01  e=4.621E-01  Homo sapiens
  5vzt-assembly2_D  TM=7.311E-01  e=2.866E-01  Homo sapiens
  1ldk-assembly1_E  TM=8.033E-01  e=5.671E-01  Homo sapiens
  3v7d-assembly1_B  TM=6.074E-01  e=3.285E-01  Saccharomyces cerevisiae S288C
  2ovr-assembly1_B  TM=8.230E-01  e=1.690E+00  Homo sapiens

pLDDT: mean 85.27, std 10.68, range [53.03, 95.12]

Mean predicted aligned error: 9.97 Å